Protein AF-A0A2D4IY35-F1 (afdb_monomer_lite)

Organism: NCBI:txid129467

Sequence (157 aa):
QKTIQKLERELQEKPQNNKIKEQLIISRHELNIEEQEEMTKNLRMTRQNFFEHANKPGRWLAYRLKKELQDEKGICQFDLEKKKQIIHQYFQGLYKKEEIEEEHIRNYLGKEQPPIITEELKENLNKKITMVELIQAIRSPQKTIKHQDRMVSQENT

Radius of gyration: 31.02 Å; chains: 1; bounding box: 57×49×84 Å

pLDDT: mean 75.62, std 13.45, range [38.91, 93.94]

Secondary structure (DSSP, 8-state):
-HHHHHHHHHHHH-TT-HHHHHHHHHHHHHHHHHHHHHHHHHHHHHHHHHHHHTT-HHHHHHHHHHH-EEPTTSPEE--HHHHHHHHHHHHHHHT------HHHHHHHHHH-------HHHHHHHHSPPPHHHHHHHHHSPP-----STTSSSSS--

Foldseek 3Di:
DVVLVVLVVVCVVPVPPVVSVVVNVVVVVVVVVVVVVVVVVVVVVVVVLCVVPVVPPVVVLVVCLVPFDAAVVRDGDPDPVVSVVRVCVVVCVVPPDDPDPVVVVVVVCVVDPDPPCDVVNVVVVPDDDDVVNVVVVVPDDDPDPPPPPPPPPPPPD

Structure (mmCIF, N/CA/C/O backbone):
data_AF-A0A2D4IY35-F1
#
_entry.id   AF-A0A2D4IY35-F1
#
loop_
_atom_site.group_PDB
_atom_site.id
_atom_site.type_symbol
_atom_site.label_atom_id
_atom_site.label_alt_id
_atom_site.label_comp_id
_atom_site.label_asym_id
_atom_site.label_entity_id
_atom_site.label_seq_id
_atom_site.pdbx_PDB_ins_code
_atom_site.Cartn_x
_atom_site.Cartn_y
_atom_site.Cartn_z
_atom_site.occupancy
_atom_site.B_iso_or_equiv
_atom_site.auth_seq_id
_atom_site.auth_comp_id
_atom_site.auth_asym_id
_atom_site.auth_atom_id
_atom_site.pdbx_PDB_model_num
ATOM 1 N N . GLN A 1 1 ? -12.823 -0.400 24.736 1.00 62.62 1 GLN A N 1
ATOM 2 C CA . GLN A 1 1 ? -12.191 -1.722 24.999 1.00 62.62 1 GLN A CA 1
ATOM 3 C C . GLN A 1 1 ? -12.274 -2.184 26.465 1.00 62.62 1 GLN A C 1
ATOM 5 O O . GLN A 1 1 ? -12.826 -3.252 26.699 1.00 62.62 1 GLN A O 1
ATOM 10 N N . LYS A 1 2 ? -11.804 -1.415 27.469 1.00 74.94 2 LYS A N 1
ATOM 11 C CA . LYS A 1 2 ? -11.836 -1.823 28.903 1.00 74.94 2 LYS A CA 1
ATOM 12 C C . LYS A 1 2 ? -13.242 -2.132 29.458 1.00 74.94 2 LYS A C 1
ATOM 14 O O . LYS A 1 2 ? -13.380 -2.953 30.357 1.00 74.94 2 LYS A O 1
ATOM 19 N N . THR A 1 3 ? -14.275 -1.486 28.919 1.00 77.38 3 THR A N 1
ATOM 20 C CA . THR A 1 3 ? -15.695 -1.688 29.260 1.00 77.38 3 THR A CA 1
ATOM 21 C C . THR A 1 3 ? -16.245 -3.025 28.760 1.00 77.38 3 THR A C 1
ATOM 23 O O . THR A 1 3 ? -16.836 -3.756 29.545 1.00 77.38 3 THR A O 1
ATOM 26 N N . ILE A 1 4 ? -15.971 -3.400 27.506 1.00 83.31 4 ILE A N 1
ATOM 27 C CA . ILE A 1 4 ? -16.361 -4.702 26.929 1.00 83.31 4 ILE A CA 1
ATOM 28 C C . ILE A 1 4 ? -15.693 -5.848 27.699 1.00 83.31 4 ILE A C 1
ATOM 30 O O . ILE A 1 4 ? -16.378 -6.760 28.137 1.00 83.31 4 ILE A O 1
ATOM 34 N N . GLN A 1 5 ? -14.393 -5.740 27.999 1.00 85.44 5 GLN A N 1
ATOM 35 C CA . GLN A 1 5 ? -13.668 -6.737 28.809 1.00 85.44 5 GLN A CA 1
ATOM 36 C C . GLN A 1 5 ? -14.202 -6.874 30.245 1.00 85.44 5 GLN A C 1
ATOM 38 O O . GLN A 1 5 ? -14.001 -7.894 30.908 1.00 85.44 5 GLN A O 1
ATOM 43 N N . LYS A 1 6 ? -14.827 -5.823 30.782 1.00 87.25 6 LYS A N 1
ATOM 44 C CA . LYS A 1 6 ? -15.477 -5.870 32.094 1.00 87.25 6 LYS A CA 1
ATOM 45 C C . LYS A 1 6 ? -16.821 -6.598 31.998 1.00 87.25 6 LYS A C 1
ATOM 47 O O . LYS A 1 6 ? -17.065 -7.494 32.796 1.00 87.25 6 LYS A O 1
ATOM 52 N N . LEU A 1 7 ? -17.625 -6.274 30.985 1.00 83.69 7 LEU A N 1
ATOM 53 C CA . LEU A 1 7 ? -18.905 -6.933 30.708 1.00 83.69 7 LEU A CA 1
ATOM 54 C C . LEU A 1 7 ? -18.731 -8.419 30.346 1.00 83.69 7 LEU A C 1
ATOM 56 O O . LEU A 1 7 ? -19.521 -9.244 30.789 1.00 83.69 7 LEU A O 1
ATOM 60 N N . GLU A 1 8 ? -17.674 -8.786 29.614 1.00 85.00 8 GLU A N 1
ATOM 61 C CA . GLU A 1 8 ? -17.335 -10.184 29.303 1.00 85.00 8 GLU A CA 1
ATOM 62 C C . GLU A 1 8 ? -16.994 -10.983 30.570 1.00 85.00 8 GLU A C 1
ATOM 64 O O . GLU A 1 8 ? -17.473 -12.104 30.730 1.00 85.00 8 GLU A O 1
ATOM 69 N N . ARG A 1 9 ? -16.243 -10.390 31.512 1.00 86.88 9 ARG A N 1
ATOM 70 C CA . ARG A 1 9 ? -15.961 -11.010 32.820 1.00 86.88 9 ARG A CA 1
ATOM 71 C C . ARG A 1 9 ? -17.215 -11.150 33.678 1.00 86.88 9 ARG A C 1
ATOM 73 O O . ARG A 1 9 ? -17.453 -12.207 34.247 1.00 86.88 9 ARG A O 1
ATOM 80 N N . GLU A 1 10 ? -18.049 -10.116 33.746 1.00 83.94 10 GLU A N 1
ATOM 81 C CA . GLU A 1 10 ? -19.308 -10.172 34.501 1.00 83.94 10 GLU A CA 1
ATOM 82 C C . GLU A 1 10 ? -20.299 -11.193 33.910 1.00 83.94 10 GLU A C 1
ATOM 84 O O . GLU A 1 10 ? -21.070 -11.809 34.649 1.00 83.94 10 GLU A O 1
ATOM 89 N N . LEU A 1 11 ? -20.253 -11.419 32.594 1.00 84.50 11 LEU A N 1
ATOM 90 C CA . LEU A 1 11 ? -21.058 -12.433 31.916 1.00 84.50 11 LEU A CA 1
ATOM 91 C C . LEU A 1 11 ? -20.541 -13.861 32.150 1.00 84.50 11 LEU A C 1
ATOM 93 O O . LEU A 1 11 ? -21.357 -14.777 32.252 1.00 84.50 11 LEU A O 1
ATOM 97 N N . GLN A 1 12 ? -19.222 -14.056 32.265 1.00 82.06 12 GLN A N 1
ATOM 98 C CA . GLN A 1 12 ? -18.629 -15.346 32.651 1.00 82.06 12 GLN A CA 1
ATOM 99 C C . GLN A 1 12 ? -19.070 -15.769 34.059 1.00 82.06 12 GLN A C 1
ATOM 101 O O . GLN A 1 12 ? -19.414 -16.929 34.268 1.00 82.06 12 GLN A O 1
ATOM 106 N N . GLU A 1 13 ? -19.139 -14.818 34.993 1.00 84.06 13 GLU A N 1
ATOM 107 C CA . GLU A 1 13 ? -19.618 -15.048 36.363 1.00 84.06 13 GLU A CA 1
ATOM 108 C C . GLU A 1 13 ? -21.144 -15.262 36.431 1.00 84.06 13 GLU A C 1
ATOM 110 O O . GLU A 1 13 ? -21.645 -15.986 37.292 1.00 84.06 13 GLU A O 1
ATOM 115 N N . LYS A 1 14 ? -21.920 -14.623 35.539 1.00 82.75 14 LYS A N 1
ATOM 116 C CA . LYS A 1 14 ? -23.397 -14.668 35.536 1.00 82.75 14 LYS A CA 1
ATOM 117 C C . LYS A 1 14 ? -23.973 -14.923 34.133 1.00 82.75 14 LYS A C 1
ATOM 119 O O . LYS A 1 14 ? -24.577 -14.024 33.536 1.00 82.75 14 LYS A O 1
ATOM 124 N N . PRO A 1 15 ? -23.902 -16.166 33.625 1.00 76.38 15 PRO A N 1
ATOM 125 C CA . PRO A 1 15 ? -24.217 -16.488 32.228 1.00 76.38 15 PRO A CA 1
ATOM 126 C C . PRO A 1 15 ? -25.698 -16.337 31.833 1.00 76.38 15 PRO A C 1
ATOM 128 O O . PRO A 1 15 ? -26.015 -16.243 30.643 1.00 76.38 15 PRO A O 1
ATOM 131 N N . GLN A 1 16 ? -26.621 -16.288 32.800 1.00 81.75 16 GLN A N 1
ATOM 132 C CA . GLN A 1 16 ? -28.057 -16.086 32.548 1.00 81.75 16 GLN A CA 1
ATOM 133 C C . GLN A 1 16 ? -28.513 -14.621 32.619 1.00 81.75 16 GLN A C 1
ATOM 135 O O . GLN A 1 16 ? -29.691 -14.331 32.421 1.00 81.75 16 GLN A O 1
ATOM 140 N N . ASN A 1 17 ? -27.609 -13.672 32.875 1.00 85.69 17 ASN A N 1
ATOM 141 C CA . ASN A 1 17 ? -27.994 -12.269 32.948 1.00 85.69 17 ASN A CA 1
ATOM 142 C C . ASN A 1 17 ? -28.191 -11.668 31.544 1.00 85.69 17 ASN A C 1
ATOM 144 O O . ASN A 1 17 ? -27.250 -11.183 30.914 1.00 85.69 17 ASN A O 1
ATOM 148 N N . ASN A 1 18 ? -29.438 -11.678 31.066 1.00 84.81 18 ASN A N 1
ATOM 149 C CA . ASN A 1 18 ? -29.808 -11.156 29.745 1.00 84.81 18 ASN A CA 1
ATOM 150 C C . ASN A 1 18 ? -29.500 -9.660 29.580 1.00 84.81 18 ASN A C 1
ATOM 152 O O . ASN A 1 18 ? -29.118 -9.237 28.493 1.00 84.81 18 ASN A O 1
ATOM 156 N N . LYS A 1 19 ? -29.557 -8.878 30.664 1.00 86.94 19 LYS A N 1
ATOM 157 C CA . LYS A 1 19 ? -29.262 -7.440 30.633 1.00 86.94 19 LYS A CA 1
ATOM 158 C C . LYS A 1 19 ? -27.787 -7.163 30.322 1.00 86.94 19 LYS A C 1
ATOM 160 O O . LYS A 1 19 ? -27.478 -6.247 29.569 1.00 86.94 19 LYS A O 1
ATOM 165 N N . ILE A 1 20 ? -26.879 -7.983 30.862 1.00 84.38 20 ILE A N 1
ATOM 166 C CA . ILE A 1 20 ? -25.437 -7.890 30.570 1.00 84.38 20 ILE A CA 1
ATOM 167 C C . ILE A 1 20 ? -25.161 -8.313 29.120 1.00 84.38 20 ILE A C 1
ATOM 169 O O . ILE A 1 20 ? -24.344 -7.684 28.451 1.00 84.38 20 ILE A O 1
ATOM 173 N N . LYS A 1 21 ? -25.875 -9.325 28.601 1.00 83.62 21 LYS A N 1
ATOM 174 C CA . LYS A 1 21 ? -25.766 -9.738 27.189 1.00 83.62 21 LYS A CA 1
ATOM 175 C C . LYS A 1 21 ? -26.191 -8.630 26.230 1.00 83.62 21 LYS A C 1
ATOM 177 O O . LYS A 1 21 ? -25.452 -8.338 25.297 1.00 83.62 21 LYS A O 1
ATOM 182 N N . GLU A 1 22 ? -27.339 -7.998 26.466 1.00 87.56 22 GLU A N 1
ATOM 183 C CA . GLU A 1 22 ? -27.816 -6.882 25.636 1.00 87.56 22 GLU A CA 1
ATOM 184 C C . GLU A 1 22 ? -26.838 -5.707 25.654 1.00 87.56 22 GLU A C 1
ATOM 186 O O . GLU A 1 22 ? -26.469 -5.197 24.598 1.00 87.56 22 GLU A O 1
ATOM 191 N N . GLN A 1 23 ? -26.340 -5.326 26.835 1.00 87.19 23 GLN A N 1
ATOM 192 C CA . GLN A 1 23 ? -25.343 -4.260 26.956 1.00 87.19 23 GLN A CA 1
ATOM 193 C C . GLN A 1 23 ? -24.038 -4.595 26.225 1.00 87.19 23 GLN A C 1
ATOM 195 O O . GLN A 1 23 ? -23.470 -3.733 25.559 1.00 87.19 23 GLN A O 1
ATOM 200 N N . LEU A 1 24 ? -23.581 -5.848 26.292 1.00 88.19 24 LEU A N 1
ATOM 201 C CA . LEU A 1 24 ? -22.389 -6.298 25.577 1.00 88.19 24 LEU A CA 1
ATOM 202 C C . LEU A 1 24 ? -22.566 -6.221 24.052 1.00 88.19 24 LEU A C 1
ATOM 204 O O . LEU A 1 24 ? -21.649 -5.790 23.353 1.00 88.19 24 LEU A O 1
ATOM 208 N N . ILE A 1 25 ? -23.733 -6.628 23.542 1.00 88.88 25 ILE A N 1
ATOM 209 C CA . ILE A 1 25 ? -24.062 -6.568 22.110 1.00 88.88 25 ILE A CA 1
ATOM 210 C C . ILE A 1 25 ? -24.057 -5.116 21.626 1.00 88.88 25 ILE A C 1
ATOM 212 O O . ILE A 1 25 ? -23.415 -4.819 20.619 1.00 88.88 25 ILE A O 1
ATOM 216 N N . ILE A 1 26 ? -24.707 -4.213 22.367 1.00 90.69 26 ILE A N 1
ATOM 217 C CA . ILE A 1 26 ? -24.750 -2.782 22.042 1.00 90.69 26 ILE A CA 1
ATOM 218 C C . ILE A 1 26 ? -23.334 -2.201 22.026 1.00 90.69 26 ILE A C 1
ATOM 220 O O . ILE A 1 26 ? -22.922 -1.638 21.016 1.00 90.69 26 ILE A O 1
ATOM 224 N N . SER A 1 27 ? -22.542 -2.424 23.079 1.00 88.94 27 SER A N 1
ATOM 225 C CA . SER A 1 27 ? -21.173 -1.897 23.146 1.00 88.94 27 SER A CA 1
ATOM 226 C C . SER A 1 27 ? -20.240 -2.468 22.071 1.00 88.94 27 SER A C 1
ATOM 228 O O . SER A 1 27 ? -19.336 -1.767 21.620 1.00 88.94 27 SER A O 1
ATOM 230 N N . ARG A 1 28 ? -20.427 -3.723 21.632 1.00 90.06 28 ARG A N 1
ATOM 231 C CA . ARG A 1 28 ? -19.688 -4.273 20.477 1.00 90.06 28 ARG A CA 1
ATOM 232 C C . ARG A 1 28 ? -20.093 -3.601 19.173 1.00 90.06 28 ARG A C 1
ATOM 234 O O . ARG A 1 28 ? -19.229 -3.315 18.352 1.00 90.06 28 ARG A O 1
ATOM 241 N N . HIS A 1 29 ? -21.388 -3.376 18.980 1.00 91.94 29 HIS A N 1
ATOM 242 C CA . HIS A 1 29 ? -21.902 -2.731 17.781 1.00 91.94 29 HIS A CA 1
ATOM 243 C C . HIS A 1 29 ? -21.430 -1.275 17.679 1.00 91.94 29 HIS A C 1
ATOM 245 O O . HIS A 1 29 ? -20.968 -0.866 16.619 1.00 91.94 29 HIS A O 1
ATOM 251 N N . GLU A 1 30 ? -21.472 -0.525 18.782 1.00 92.19 30 GLU A N 1
ATOM 252 C CA . GLU A 1 30 ? -20.937 0.842 18.867 1.00 92.19 30 GLU A CA 1
ATOM 253 C C . GLU A 1 30 ? -19.450 0.892 18.500 1.00 92.19 30 GLU A C 1
ATOM 255 O O . GLU A 1 30 ? -19.051 1.700 17.666 1.00 92.19 30 GLU A O 1
ATOM 260 N N . LEU A 1 31 ? -18.644 -0.020 19.053 1.00 91.31 31 LEU A N 1
ATOM 261 C CA . LEU A 1 31 ? -17.217 -0.098 18.738 1.00 91.31 31 LEU A CA 1
ATOM 262 C C . LEU A 1 31 ? -16.974 -0.433 17.260 1.00 91.31 31 LEU A C 1
ATOM 264 O O . LEU A 1 31 ? -16.124 0.180 16.624 1.00 91.31 31 LEU A O 1
ATOM 268 N N . ASN A 1 32 ? -17.739 -1.370 16.695 1.00 93.12 32 ASN A N 1
ATOM 269 C CA . ASN A 1 32 ? -17.626 -1.718 15.281 1.00 93.12 32 ASN A CA 1
ATOM 270 C C . ASN A 1 32 ? -18.000 -0.540 14.363 1.00 93.12 32 ASN A C 1
ATOM 272 O O . ASN A 1 32 ? -17.355 -0.349 13.337 1.00 93.12 32 ASN A O 1
ATOM 276 N N . ILE A 1 33 ? -19.008 0.266 14.721 1.00 93.44 33 ILE A N 1
ATOM 277 C CA . ILE A 1 33 ? -19.328 1.495 13.976 1.00 93.44 33 ILE A CA 1
ATOM 278 C C . ILE A 1 33 ? -18.144 2.463 14.020 1.00 93.44 33 ILE A C 1
ATOM 280 O O . ILE A 1 33 ? -17.720 2.947 12.974 1.00 93.44 33 ILE A O 1
ATOM 284 N N . GLU A 1 34 ? -17.586 2.716 15.204 1.00 92.38 34 GLU A N 1
ATOM 285 C CA . GLU A 1 34 ? -16.466 3.648 15.378 1.00 92.38 34 GLU A CA 1
ATOM 286 C C . GLU A 1 34 ? -15.230 3.209 14.566 1.00 92.38 34 GLU A C 1
ATOM 288 O O . GLU A 1 34 ? -14.629 4.014 13.850 1.00 92.38 34 GLU A O 1
ATOM 293 N N . GLU A 1 35 ? -14.909 1.911 14.572 1.00 91.00 35 GLU A N 1
ATOM 294 C CA . GLU A 1 35 ? -13.833 1.341 13.750 1.00 91.00 35 GLU A CA 1
ATOM 295 C C . GLU A 1 35 ? -14.113 1.472 12.242 1.00 91.00 35 GLU A C 1
ATOM 297 O O . GLU A 1 35 ? -13.213 1.797 11.461 1.00 91.00 35 GLU A O 1
ATOM 302 N N . GLN A 1 36 ? -15.358 1.254 11.806 1.00 92.62 36 GLN A N 1
ATOM 303 C CA . GLN A 1 36 ? -15.755 1.416 10.403 1.00 92.62 36 GLN A CA 1
ATOM 304 C C . GLN A 1 36 ? -15.685 2.879 9.943 1.00 92.62 36 GLN A C 1
ATOM 306 O O . GLN A 1 36 ? -15.253 3.156 8.816 1.00 92.62 36 GLN A O 1
ATOM 311 N N . GLU A 1 37 ? -16.075 3.825 10.796 1.00 93.75 37 GLU A N 1
ATOM 312 C CA . GLU A 1 37 ? -15.957 5.259 10.526 1.00 93.75 37 GLU A CA 1
ATOM 313 C C . GLU A 1 37 ? -14.490 5.680 10.394 1.00 93.75 37 GLU A C 1
ATOM 315 O O . GLU A 1 37 ? -14.117 6.359 9.426 1.00 93.75 37 GLU A O 1
ATOM 320 N N . GLU A 1 38 ? -13.632 5.225 11.311 1.00 93.31 38 GLU A N 1
ATOM 321 C CA . GLU A 1 38 ? -12.194 5.473 11.246 1.00 93.31 38 GLU A CA 1
ATOM 322 C C . GLU A 1 38 ? -11.582 4.874 9.971 1.00 93.31 38 GLU A C 1
ATOM 324 O O . GLU A 1 38 ? -10.850 5.556 9.242 1.00 93.31 38 GLU A O 1
ATOM 329 N N . MET A 1 39 ? -11.933 3.630 9.639 1.00 90.31 39 MET A N 1
ATOM 330 C CA . MET A 1 39 ? -11.465 2.964 8.425 1.00 90.31 39 MET A CA 1
ATOM 331 C C . MET A 1 39 ? -11.889 3.725 7.167 1.00 90.31 39 MET A C 1
ATOM 333 O O . MET A 1 39 ? -11.065 3.964 6.282 1.00 90.31 39 MET A O 1
ATOM 337 N N . THR A 1 40 ? -13.139 4.184 7.101 1.00 93.06 40 THR A N 1
ATOM 338 C CA . THR A 1 40 ? -13.660 4.967 5.970 1.00 93.06 40 THR A CA 1
ATOM 339 C C . THR A 1 40 ? -12.914 6.293 5.820 1.00 93.06 40 THR A C 1
ATOM 341 O O . THR A 1 40 ? -12.545 6.692 4.709 1.00 93.06 40 THR A O 1
ATOM 344 N N . LYS A 1 41 ? -12.623 6.967 6.938 1.00 93.94 41 LYS A N 1
ATOM 345 C CA . LYS A 1 41 ? -11.829 8.202 6.962 1.00 93.94 41 LYS A CA 1
ATOM 346 C C . LYS A 1 41 ? -10.401 7.961 6.470 1.00 93.94 41 LYS A C 1
ATOM 348 O O . LYS A 1 41 ? -9.906 8.724 5.635 1.00 93.94 41 LYS A O 1
ATOM 353 N N . ASN A 1 42 ? -9.765 6.882 6.921 1.00 90.38 42 ASN A N 1
ATOM 354 C CA . ASN A 1 42 ? -8.427 6.481 6.488 1.00 90.38 42 ASN A CA 1
ATOM 355 C C . ASN A 1 42 ? -8.395 6.131 4.995 1.00 90.38 42 ASN A C 1
ATOM 357 O O . ASN A 1 42 ? -7.490 6.567 4.276 1.00 90.38 42 ASN A O 1
ATOM 361 N N . LEU A 1 43 ? -9.410 5.424 4.494 1.00 91.69 43 LEU A N 1
ATOM 362 C CA . LEU A 1 43 ? -9.538 5.077 3.080 1.00 91.69 43 LEU A CA 1
ATOM 363 C C . LEU A 1 43 ? -9.684 6.332 2.211 1.00 91.69 43 LEU A C 1
ATOM 365 O O . LEU A 1 43 ? -8.989 6.485 1.205 1.00 91.69 43 LEU A O 1
ATOM 369 N N . ARG A 1 44 ? -10.538 7.273 2.634 1.00 92.69 44 ARG A N 1
ATOM 370 C CA . ARG A 1 44 ? -10.737 8.561 1.956 1.00 92.69 44 ARG A CA 1
ATOM 371 C C . ARG A 1 44 ? -9.446 9.373 1.908 1.00 92.69 44 ARG A C 1
ATOM 373 O O . ARG A 1 44 ? -9.083 9.874 0.846 1.00 92.69 44 ARG A O 1
ATOM 380 N N . MET A 1 45 ? -8.734 9.459 3.031 1.00 86.50 45 MET A N 1
ATOM 381 C CA . MET A 1 45 ? -7.443 10.142 3.119 1.00 86.50 45 MET A CA 1
ATOM 382 C C . MET A 1 45 ? -6.407 9.494 2.190 1.00 86.50 45 MET A C 1
ATOM 384 O O . MET A 1 45 ? -5.701 10.182 1.458 1.00 86.50 45 MET A O 1
ATOM 388 N N . THR A 1 46 ? -6.344 8.163 2.174 1.00 84.56 46 THR A N 1
ATOM 389 C CA . THR A 1 46 ? -5.408 7.400 1.336 1.00 84.56 46 THR A CA 1
ATOM 390 C C . THR A 1 46 ? -5.688 7.612 -0.146 1.00 84.56 46 THR A C 1
ATOM 392 O O . THR A 1 46 ? -4.769 7.896 -0.911 1.00 84.56 46 THR A O 1
ATOM 395 N N . ARG A 1 47 ? -6.962 7.552 -0.549 1.00 86.00 47 ARG A N 1
ATOM 396 C CA . ARG A 1 47 ? -7.394 7.804 -1.927 1.00 86.00 47 ARG A CA 1
ATOM 397 C C . ARG A 1 47 ? -7.060 9.224 -2.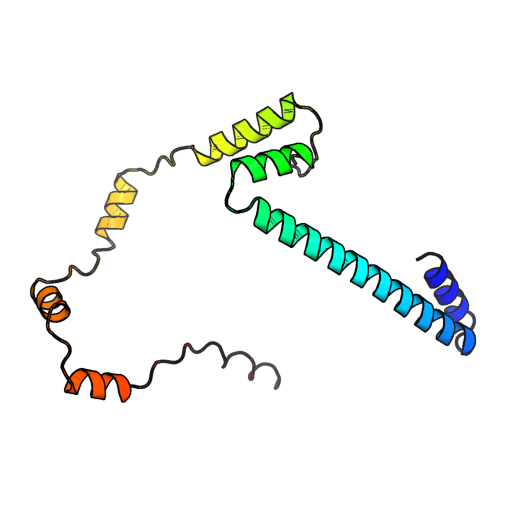380 1.00 86.00 47 ARG A C 1
ATOM 399 O O . ARG A 1 47 ? -6.567 9.395 -3.492 1.00 86.00 47 ARG A O 1
ATOM 406 N N . GLN A 1 48 ? -7.289 10.219 -1.523 1.00 85.31 48 GLN A N 1
ATOM 407 C CA . GLN A 1 48 ? -6.941 11.611 -1.813 1.00 85.31 48 GLN A CA 1
ATOM 408 C C . GLN A 1 48 ? -5.426 11.776 -1.993 1.00 85.31 48 GLN A C 1
ATOM 410 O O . GLN A 1 48 ? -4.985 12.307 -3.009 1.00 85.31 48 GLN A O 1
ATOM 415 N N . ASN A 1 49 ? -4.625 11.237 -1.067 1.00 79.00 49 ASN A N 1
ATOM 416 C CA . ASN A 1 49 ? -3.163 11.275 -1.160 1.00 79.00 49 ASN A CA 1
ATOM 417 C C . ASN A 1 49 ? -2.655 10.588 -2.436 1.00 79.00 49 ASN A C 1
ATOM 419 O O . ASN A 1 49 ? -1.744 11.088 -3.092 1.00 79.00 49 ASN A O 1
ATOM 423 N N . PHE A 1 50 ? -3.248 9.451 -2.811 1.00 76.38 50 PHE A N 1
ATOM 424 C CA . PHE A 1 50 ? -2.905 8.757 -4.047 1.00 76.38 50 PHE A CA 1
ATOM 425 C C . PHE A 1 50 ? -3.212 9.625 -5.271 1.00 76.38 50 PHE A C 1
ATOM 427 O O . PHE A 1 50 ? -2.342 9.822 -6.111 1.00 76.38 50 PHE A O 1
ATOM 434 N N . PHE A 1 51 ? -4.403 10.218 -5.353 1.00 80.62 51 PHE A N 1
ATOM 435 C CA . PHE A 1 51 ? -4.767 11.087 -6.473 1.00 80.62 51 PHE A CA 1
ATOM 436 C C . PHE A 1 51 ? -3.855 12.322 -6.587 1.00 80.62 51 PHE A C 1
ATOM 438 O O . PHE A 1 51 ? -3.431 12.695 -7.681 1.00 80.62 51 PHE A O 1
ATOM 445 N N . GLU A 1 52 ? -3.498 12.938 -5.461 1.00 75.31 52 GLU A N 1
ATOM 446 C CA . GLU A 1 52 ? -2.646 14.129 -5.444 1.00 75.31 52 GLU A CA 1
ATOM 447 C C . GLU A 1 52 ? -1.173 13.846 -5.781 1.00 75.31 52 GLU A C 1
ATOM 449 O O . GLU A 1 52 ? -0.458 14.752 -6.237 1.00 75.31 52 GLU A O 1
ATOM 454 N N . HIS A 1 53 ? -0.689 12.623 -5.530 1.00 70.12 53 HIS A N 1
ATOM 455 C CA . HIS A 1 53 ? 0.746 12.322 -5.533 1.00 70.12 53 HIS A CA 1
ATOM 456 C C . HIS A 1 53 ? 1.185 11.191 -6.479 1.00 70.12 53 HIS A C 1
ATOM 458 O O . HIS A 1 53 ? 2.346 11.203 -6.883 1.00 70.12 53 HIS A O 1
ATOM 464 N N . ALA A 1 54 ? 0.315 10.260 -6.890 1.00 62.84 54 ALA A N 1
ATOM 465 C CA . ALA A 1 54 ? 0.704 9.051 -7.635 1.00 62.84 54 ALA A CA 1
ATOM 466 C C . ALA A 1 54 ? 1.397 9.341 -8.977 1.00 62.84 54 ALA A C 1
ATOM 468 O O . ALA A 1 54 ? 2.386 8.697 -9.309 1.00 62.84 54 ALA A O 1
ATOM 469 N N . ASN A 1 55 ? 0.952 10.369 -9.706 1.00 67.75 55 ASN A N 1
ATOM 470 C CA . ASN A 1 55 ? 1.549 10.749 -10.995 1.00 67.75 55 ASN A CA 1
ATOM 471 C C . ASN A 1 55 ? 2.682 11.784 -10.858 1.00 67.75 55 ASN A C 1
ATOM 473 O O . ASN A 1 55 ? 3.150 12.336 -11.852 1.00 67.75 55 ASN A O 1
ATOM 477 N N . LYS A 1 56 ? 3.095 12.119 -9.629 1.00 78.56 56 LYS A N 1
ATOM 478 C CA . LYS A 1 56 ? 4.084 13.167 -9.338 1.00 78.56 56 LYS A CA 1
ATOM 479 C C . LYS A 1 56 ? 5.140 12.609 -8.383 1.00 78.56 56 LYS A C 1
ATOM 481 O O . LYS A 1 56 ? 5.086 12.918 -7.188 1.00 78.56 56 LYS A O 1
ATOM 486 N N . PRO A 1 57 ? 6.123 11.839 -8.887 1.00 67.94 57 PRO A N 1
ATOM 487 C CA . PRO A 1 57 ? 7.092 11.128 -8.051 1.00 67.94 57 PRO A CA 1
ATOM 488 C C . PRO A 1 57 ? 7.829 12.057 -7.075 1.00 67.94 57 PRO A C 1
ATOM 490 O O . PRO A 1 57 ? 8.025 11.694 -5.920 1.00 67.94 57 PRO A O 1
ATOM 493 N N . GLY A 1 58 ? 8.126 13.301 -7.472 1.00 68.81 58 GLY A N 1
ATOM 494 C CA . GLY A 1 58 ? 8.722 14.302 -6.577 1.00 68.81 58 GLY A CA 1
ATOM 495 C C . GLY A 1 58 ? 7.808 14.765 -5.431 1.00 68.81 58 GLY A C 1
ATOM 496 O O . GLY A 1 58 ? 8.279 14.964 -4.314 1.00 68.81 58 GLY A O 1
ATOM 497 N N . ARG A 1 59 ? 6.490 14.893 -5.657 1.00 69.38 59 ARG A N 1
ATOM 498 C CA . ARG A 1 59 ? 5.529 15.250 -4.593 1.00 69.38 59 ARG A CA 1
ATOM 499 C C . ARG A 1 59 ? 5.257 14.076 -3.662 1.00 69.38 59 ARG A C 1
ATOM 501 O O . ARG A 1 59 ? 5.173 14.273 -2.455 1.00 69.38 59 ARG A O 1
ATOM 508 N N . TRP A 1 60 ? 5.174 12.868 -4.213 1.00 68.31 60 TRP A N 1
ATOM 509 C CA . TRP A 1 60 ? 5.070 11.643 -3.426 1.00 68.31 60 TRP A CA 1
ATOM 510 C C . TRP A 1 60 ? 6.301 11.430 -2.535 1.00 68.31 60 TRP A C 1
ATOM 512 O O . TRP A 1 60 ? 6.162 11.134 -1.347 1.00 68.31 60 TRP A O 1
ATOM 522 N N . LEU A 1 61 ? 7.498 11.688 -3.071 1.00 69.00 61 LEU A N 1
ATOM 523 C CA . LEU A 1 61 ? 8.747 11.669 -2.313 1.00 69.00 61 LEU A CA 1
ATOM 524 C C . LEU A 1 61 ? 8.746 12.719 -1.189 1.00 69.00 61 LEU A C 1
ATOM 526 O O . LEU A 1 61 ? 9.081 12.389 -0.055 1.00 69.00 61 LEU A O 1
ATOM 530 N N . ALA A 1 62 ? 8.305 13.952 -1.461 1.00 67.31 62 ALA A N 1
ATOM 531 C CA . ALA A 1 62 ? 8.183 15.011 -0.452 1.00 67.31 62 ALA A CA 1
ATOM 532 C C . ALA A 1 62 ? 7.157 14.681 0.651 1.00 67.31 62 ALA A C 1
ATOM 534 O O . ALA A 1 62 ? 7.395 14.949 1.829 1.00 67.31 62 ALA A O 1
ATOM 535 N N . TYR A 1 63 ? 6.033 14.059 0.289 1.00 68.94 63 TYR A N 1
ATOM 536 C CA . TYR A 1 63 ? 5.039 13.581 1.249 1.00 68.94 63 TYR A CA 1
ATOM 537 C C . TYR A 1 63 ? 5.620 12.489 2.159 1.00 68.94 63 TYR A C 1
ATOM 539 O O . TYR A 1 63 ? 5.515 12.594 3.381 1.00 68.94 63 TYR A O 1
ATOM 547 N N . ARG A 1 64 ? 6.301 11.485 1.587 1.00 66.44 64 ARG A N 1
ATOM 548 C CA . ARG A 1 64 ? 7.010 10.450 2.363 1.00 66.44 64 ARG A CA 1
ATOM 549 C C . ARG A 1 64 ? 8.086 11.047 3.273 1.00 66.44 64 ARG A C 1
ATOM 551 O O . ARG A 1 64 ? 8.154 10.696 4.447 1.00 66.44 64 ARG A O 1
ATOM 558 N N . LEU A 1 65 ? 8.858 12.011 2.772 1.00 64.25 65 LEU A N 1
ATOM 559 C CA . LEU A 1 65 ? 9.861 12.758 3.540 1.00 64.25 65 LEU A CA 1
ATOM 560 C C . LEU A 1 65 ? 9.271 13.455 4.774 1.00 64.25 65 LEU A C 1
ATOM 562 O O . LEU A 1 65 ? 9.912 13.484 5.832 1.00 64.25 65 LEU A O 1
ATOM 566 N N . LYS A 1 66 ? 8.060 14.008 4.631 1.00 65.50 66 LYS A N 1
ATOM 567 C CA . LYS A 1 66 ? 7.334 14.699 5.701 1.00 65.50 66 LYS A CA 1
ATOM 568 C C . LYS A 1 66 ? 6.719 13.730 6.710 1.00 65.50 66 LYS A C 1
ATOM 570 O O . LYS A 1 66 ? 6.686 14.066 7.888 1.00 65.50 66 LYS A O 1
ATOM 575 N N . LYS A 1 67 ? 6.225 12.570 6.261 1.00 65.25 67 LYS A N 1
ATOM 576 C CA . LYS A 1 67 ? 5.470 11.647 7.118 1.00 65.25 67 LYS A CA 1
ATOM 577 C C . LYS A 1 67 ? 6.298 10.632 7.893 1.00 65.25 67 LYS A C 1
ATOM 579 O O . LYS A 1 67 ? 5.790 10.234 8.924 1.00 65.25 67 LYS A O 1
ATOM 584 N N . GLU A 1 68 ? 7.480 10.247 7.400 1.00 62.50 68 GLU A N 1
ATOM 585 C CA . GLU A 1 68 ? 8.538 9.428 8.035 1.00 62.50 68 GLU A CA 1
ATOM 586 C C . GLU A 1 68 ? 9.171 8.538 6.952 1.00 62.50 68 GLU A C 1
ATOM 588 O O . GLU A 1 68 ? 8.484 7.766 6.282 1.00 62.50 68 GLU A O 1
ATOM 593 N N . LEU A 1 69 ? 10.489 8.654 6.753 1.00 64.81 69 LEU A N 1
ATOM 594 C CA . LEU A 1 69 ? 11.231 7.686 5.947 1.00 64.81 69 LEU A CA 1
ATOM 595 C C . LEU A 1 69 ? 11.619 6.532 6.863 1.00 64.81 69 LEU A C 1
ATOM 597 O O . LEU A 1 69 ? 12.245 6.751 7.900 1.00 64.81 69 LEU A O 1
ATOM 601 N N . GLN A 1 70 ? 11.222 5.328 6.476 1.00 65.12 70 GLN A N 1
ATOM 602 C CA . GLN A 1 70 ? 11.643 4.105 7.139 1.00 65.12 70 GLN A CA 1
ATOM 603 C C . GLN A 1 70 ? 12.943 3.610 6.506 1.00 65.12 70 GLN A C 1
ATOM 605 O O . GLN A 1 70 ? 13.053 3.557 5.280 1.00 65.12 70 GLN A O 1
ATOM 610 N N . ASP A 1 71 ? 13.909 3.259 7.351 1.00 63.81 71 ASP A N 1
ATOM 611 C CA . ASP A 1 71 ? 15.113 2.531 6.943 1.00 63.81 71 ASP A CA 1
ATOM 612 C C . ASP A 1 71 ? 14.766 1.123 6.435 1.00 63.81 71 ASP A C 1
ATOM 614 O O . ASP A 1 71 ? 13.669 0.614 6.663 1.00 63.81 71 ASP A O 1
ATOM 618 N N . GLU A 1 72 ? 15.750 0.426 5.860 1.00 65.06 72 GLU A N 1
ATOM 619 C CA . GLU A 1 72 ? 15.674 -0.997 5.475 1.00 65.06 72 GLU A CA 1
ATOM 620 C C . GLU A 1 72 ? 15.214 -1.927 6.620 1.00 65.06 72 GLU A C 1
ATOM 622 O O . GLU A 1 72 ? 14.727 -3.028 6.381 1.00 65.06 72 GLU A O 1
ATOM 627 N N . LYS A 1 73 ? 15.332 -1.472 7.875 1.00 66.62 73 LYS A N 1
ATOM 628 C CA . LYS A 1 73 ? 14.898 -2.181 9.092 1.00 66.62 73 LYS A CA 1
ATOM 629 C C . LYS A 1 73 ? 13.498 -1.777 9.582 1.00 66.62 73 LYS A C 1
ATOM 631 O O . LYS A 1 73 ? 13.099 -2.186 10.667 1.00 66.62 73 LYS A O 1
ATOM 636 N N . GLY A 1 74 ? 12.774 -0.942 8.833 1.00 64.75 74 GLY A N 1
ATOM 637 C CA . GLY A 1 74 ? 11.426 -0.470 9.171 1.00 64.75 74 GLY A CA 1
ATOM 638 C C . GLY A 1 74 ? 11.365 0.627 10.243 1.00 64.75 74 GLY A C 1
ATOM 639 O O . GLY A 1 74 ? 10.280 0.965 10.707 1.00 64.75 74 GLY A O 1
ATOM 640 N N . ILE A 1 75 ? 12.507 1.191 10.651 1.00 70.38 75 ILE A N 1
ATOM 641 C CA . ILE A 1 75 ? 12.581 2.217 11.702 1.00 70.38 75 ILE A CA 1
ATOM 642 C C . ILE A 1 75 ? 12.441 3.605 11.076 1.00 70.38 75 ILE A C 1
ATOM 644 O O . ILE A 1 75 ? 13.180 3.950 10.155 1.00 70.38 75 ILE A O 1
ATOM 648 N N . CYS A 1 76 ? 11.516 4.409 11.600 1.00 64.06 76 CYS A N 1
ATOM 649 C CA . CYS A 1 76 ? 11.300 5.784 11.165 1.00 64.06 76 CYS A CA 1
ATOM 650 C C . CYS A 1 76 ? 12.466 6.686 11.590 1.00 64.06 76 CYS A C 1
ATOM 652 O O . CYS A 1 76 ? 12.705 6.896 12.780 1.00 64.06 76 CYS A O 1
ATOM 654 N N . GLN A 1 77 ? 13.185 7.237 10.611 1.00 65.81 77 GLN A N 1
ATOM 655 C CA . GLN A 1 77 ? 14.258 8.197 10.853 1.00 65.81 77 GLN A CA 1
ATOM 656 C C . GLN A 1 77 ? 13.714 9.625 10.790 1.00 65.81 77 GLN A C 1
ATOM 658 O O . GLN A 1 77 ? 13.131 10.053 9.789 1.00 65.81 77 GLN A O 1
ATOM 663 N N . PHE A 1 78 ? 13.938 10.384 11.861 1.00 66.44 78 PHE A N 1
ATOM 664 C CA . PHE A 1 78 ? 13.551 11.796 11.959 1.00 66.44 78 PHE A CA 1
ATOM 665 C C . PHE A 1 78 ? 14.680 12.746 11.548 1.00 66.44 78 PHE A C 1
ATOM 667 O O . PHE A 1 78 ? 14.409 13.874 11.139 1.00 66.44 78 PHE A O 1
ATOM 674 N N . ASP A 1 79 ? 15.923 12.267 11.601 1.00 76.31 79 ASP A N 1
ATOM 675 C CA . ASP A 1 79 ? 17.121 13.035 11.284 1.00 76.31 79 ASP A CA 1
ATOM 676 C C . ASP A 1 79 ? 17.270 13.272 9.772 1.00 76.31 79 ASP A C 1
ATOM 678 O O . ASP A 1 79 ? 17.159 12.349 8.958 1.00 76.31 79 ASP A O 1
ATOM 682 N N . LEU A 1 80 ? 17.518 14.526 9.391 1.00 74.12 80 LEU A N 1
ATOM 683 C CA . LEU A 1 80 ? 17.571 14.967 8.000 1.00 74.12 80 LEU A CA 1
ATOM 684 C C . LEU A 1 80 ? 18.746 14.325 7.244 1.00 74.12 80 LEU A C 1
ATOM 686 O O . LEU A 1 80 ? 18.595 13.968 6.074 1.00 74.12 80 LEU A O 1
ATOM 690 N N . GLU A 1 81 ? 19.895 14.157 7.902 1.00 77.94 81 GLU A N 1
ATOM 691 C CA . GLU A 1 81 ? 21.091 13.556 7.296 1.00 77.94 81 GLU A CA 1
ATOM 692 C C . GLU A 1 81 ? 20.845 12.080 6.957 1.00 77.94 81 GLU A C 1
ATOM 694 O O . GLU A 1 81 ? 21.090 11.636 5.833 1.00 77.94 81 GLU A O 1
ATOM 699 N N . LYS A 1 82 ? 20.245 11.338 7.896 1.00 77.00 82 LYS A N 1
ATOM 700 C CA . LYS A 1 82 ? 19.880 9.929 7.697 1.00 77.00 82 LYS A CA 1
ATOM 701 C C . LYS A 1 82 ? 18.846 9.769 6.590 1.00 77.00 82 LYS A C 1
ATOM 703 O O . LYS A 1 82 ? 19.013 8.921 5.720 1.00 77.00 82 LYS A O 1
ATOM 708 N N . LYS A 1 83 ? 17.834 10.645 6.540 1.00 73.94 83 LYS A N 1
ATOM 709 C CA . LYS A 1 83 ? 16.847 10.676 5.446 1.00 73.94 83 LYS A CA 1
ATOM 710 C C . LYS A 1 83 ? 17.509 10.799 4.074 1.00 73.94 83 LYS A C 1
ATOM 712 O O 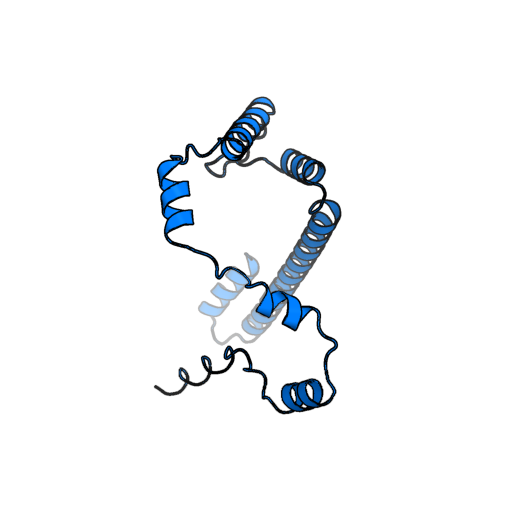. LYS A 1 83 ? 17.156 10.056 3.159 1.00 73.94 83 LYS A O 1
ATOM 717 N N . LYS A 1 84 ? 18.479 11.708 3.923 1.00 80.69 84 LYS A N 1
ATOM 718 C CA . LYS A 1 84 ? 19.232 11.863 2.668 1.00 80.69 84 LYS A CA 1
ATOM 719 C C . LYS A 1 84 ? 20.021 10.600 2.323 1.00 80.69 84 LYS A C 1
ATOM 721 O O . LYS A 1 84 ? 20.046 10.216 1.158 1.00 80.69 84 LYS A O 1
ATOM 726 N N . GLN A 1 85 ? 20.626 9.951 3.316 1.00 81.94 85 GLN A N 1
ATOM 727 C CA . GLN A 1 85 ? 21.422 8.743 3.111 1.00 81.94 85 GLN A CA 1
ATOM 728 C C . GLN A 1 85 ? 20.576 7.558 2.626 1.00 81.94 85 GLN A C 1
ATOM 730 O O . GLN A 1 85 ? 20.955 6.917 1.647 1.00 81.94 85 GLN A O 1
ATOM 735 N N . ILE A 1 86 ? 19.397 7.336 3.219 1.00 77.94 86 ILE A N 1
ATOM 736 C CA . ILE A 1 86 ? 18.434 6.309 2.775 1.00 77.94 86 ILE A CA 1
ATOM 737 C C . ILE A 1 86 ? 18.042 6.535 1.317 1.00 77.94 86 ILE A C 1
ATOM 739 O O . ILE A 1 86 ? 18.051 5.618 0.500 1.00 77.94 86 ILE A O 1
ATOM 743 N N . ILE A 1 87 ? 17.702 7.780 0.975 1.00 74.50 87 ILE A N 1
ATOM 744 C CA . ILE A 1 87 ? 17.291 8.147 -0.381 1.00 74.50 87 ILE A CA 1
ATOM 745 C C . ILE A 1 87 ? 18.434 7.910 -1.365 1.00 74.50 87 ILE A C 1
ATOM 747 O O . ILE A 1 87 ? 18.213 7.363 -2.444 1.00 74.50 87 ILE A O 1
ATOM 751 N N . HIS A 1 88 ? 19.647 8.319 -0.994 1.00 82.56 88 HIS A N 1
ATOM 752 C CA . HIS A 1 88 ? 20.821 8.127 -1.827 1.00 82.56 88 HIS A CA 1
ATOM 753 C C . HIS A 1 88 ? 21.061 6.641 -2.098 1.00 82.56 88 HIS A C 1
ATOM 755 O O . HIS A 1 88 ? 21.179 6.266 -3.257 1.00 82.56 88 HIS A O 1
ATOM 761 N N . GLN A 1 89 ? 21.034 5.792 -1.067 1.00 82.75 89 GLN A N 1
ATOM 762 C CA . GLN A 1 89 ? 21.181 4.340 -1.213 1.00 82.75 89 GLN A CA 1
ATOM 763 C C . GLN A 1 89 ? 20.070 3.724 -2.073 1.00 82.75 89 GLN A C 1
ATOM 765 O O . GLN A 1 89 ? 20.354 2.919 -2.959 1.00 82.75 89 GLN A O 1
ATOM 770 N N . TYR A 1 90 ? 18.819 4.149 -1.872 1.00 80.50 90 TYR A N 1
ATOM 771 C CA . TYR A 1 90 ? 17.675 3.682 -2.653 1.00 80.50 90 TYR A CA 1
ATOM 772 C C . TYR A 1 90 ? 17.830 3.992 -4.147 1.00 80.50 90 TYR A C 1
ATOM 774 O O . TYR A 1 90 ? 17.741 3.096 -4.987 1.00 80.50 90 TYR A O 1
ATOM 782 N N . PHE A 1 91 ? 18.117 5.249 -4.497 1.00 80.12 91 PHE A N 1
ATOM 783 C CA . PHE A 1 91 ? 18.310 5.629 -5.897 1.00 80.12 91 PHE A CA 1
ATOM 784 C C . PHE A 1 91 ? 19.604 5.066 -6.481 1.00 80.12 91 PHE A C 1
ATOM 786 O O . PHE A 1 91 ? 19.626 4.698 -7.651 1.00 80.12 91 PHE A O 1
ATOM 793 N N . GLN A 1 92 ? 20.661 4.939 -5.680 1.00 84.81 92 GLN A N 1
ATOM 794 C CA . GLN A 1 92 ? 21.881 4.259 -6.096 1.00 84.81 92 GLN A CA 1
ATOM 795 C C . GLN A 1 92 ? 21.583 2.805 -6.474 1.00 84.81 92 GLN A C 1
ATOM 797 O O . GLN A 1 92 ? 22.112 2.335 -7.469 1.00 84.81 92 GLN A O 1
ATOM 802 N N . GLY A 1 93 ? 20.709 2.110 -5.741 1.00 81.31 93 GLY A N 1
ATOM 803 C CA . GLY A 1 93 ? 20.209 0.786 -6.113 1.00 81.31 93 GLY A CA 1
ATOM 804 C C . GLY A 1 93 ? 19.430 0.780 -7.430 1.00 81.31 93 GLY A C 1
ATOM 805 O O . GLY A 1 93 ? 19.713 -0.040 -8.293 1.00 81.31 93 GLY A O 1
ATOM 806 N N . LEU A 1 94 ? 18.496 1.720 -7.609 1.00 79.12 94 LEU A N 1
ATOM 807 C CA . LEU A 1 94 ? 17.663 1.809 -8.819 1.00 79.12 94 LEU A CA 1
ATOM 808 C C . LEU A 1 94 ? 18.452 2.102 -10.099 1.00 79.12 94 LEU A C 1
ATOM 810 O O . LEU A 1 94 ? 18.074 1.639 -11.170 1.00 79.12 94 LEU A O 1
ATOM 814 N N . TYR A 1 95 ? 19.512 2.903 -9.996 1.00 79.06 95 TYR A N 1
ATOM 815 C CA . TYR A 1 95 ? 20.347 3.286 -11.134 1.00 79.06 95 TYR A CA 1
ATOM 816 C C . TYR A 1 95 ? 21.635 2.470 -11.242 1.00 79.06 95 TYR A C 1
ATOM 818 O O . TYR A 1 95 ? 22.477 2.775 -12.091 1.00 79.06 95 TYR A O 1
ATOM 826 N N . LYS A 1 96 ? 21.813 1.429 -10.418 1.00 83.69 96 LYS A N 1
ATOM 827 C CA . LYS A 1 96 ? 22.851 0.435 -10.689 1.00 83.69 96 LYS A CA 1
ATOM 828 C C . LYS A 1 96 ? 22.505 -0.212 -12.021 1.00 83.69 96 LYS A C 1
ATOM 830 O O . LYS A 1 96 ? 21.462 -0.842 -12.161 1.00 83.69 96 LYS A O 1
ATOM 835 N N . LYS A 1 97 ? 23.379 -0.023 -13.010 1.00 74.19 97 LYS A N 1
ATOM 836 C CA . LYS A 1 97 ? 23.339 -0.839 -14.217 1.00 74.19 97 LYS A CA 1
ATOM 837 C C . LYS A 1 97 ? 23.534 -2.278 -13.767 1.00 74.19 97 LYS A C 1
ATOM 839 O O . LYS A 1 97 ? 24.546 -2.582 -13.142 1.00 74.19 97 LYS A O 1
ATOM 844 N N . GLU A 1 98 ? 22.560 -3.130 -14.051 1.00 73.19 98 GLU A N 1
ATOM 845 C CA . GLU A 1 98 ? 22.796 -4.564 -14.004 1.00 73.19 98 GLU A CA 1
ATOM 846 C C . GLU A 1 98 ? 23.905 -4.849 -15.018 1.00 73.19 98 GLU A C 1
ATOM 848 O O . GLU A 1 98 ? 23.757 -4.579 -16.213 1.00 73.19 98 GLU A O 1
ATOM 853 N N . GLU A 1 99 ? 25.054 -5.312 -14.531 1.00 69.50 99 GLU A N 1
ATOM 854 C CA . GLU A 1 99 ? 26.118 -5.848 -15.375 1.00 69.50 99 GLU A CA 1
ATOM 855 C C . GLU A 1 99 ? 25.643 -7.201 -15.903 1.00 69.50 99 GLU A C 1
ATOM 857 O O . GLU A 1 99 ? 25.995 -8.263 -15.400 1.00 69.50 99 GLU A O 1
ATOM 862 N N . ILE A 1 100 ? 24.750 -7.153 -16.885 1.00 70.56 100 ILE A N 1
ATOM 863 C CA . ILE A 1 100 ? 24.349 -8.329 -17.641 1.00 70.56 100 ILE A CA 1
ATOM 864 C C . ILE A 1 100 ? 25.445 -8.550 -18.678 1.00 70.56 100 ILE A C 1
ATOM 866 O O . ILE A 1 100 ? 25.673 -7.691 -19.532 1.00 70.56 100 ILE A O 1
ATOM 870 N N . GLU A 1 101 ? 26.128 -9.692 -18.607 1.00 78.62 101 GLU A N 1
ATOM 871 C CA . GLU A 1 101 ? 27.088 -10.087 -19.636 1.00 78.62 101 GLU A CA 1
ATOM 872 C C . GLU A 1 101 ? 26.408 -10.069 -21.009 1.00 78.62 101 GLU A C 1
ATOM 874 O O . GLU A 1 101 ? 25.351 -10.675 -21.210 1.00 78.62 101 GLU A O 1
ATOM 879 N N . GLU A 1 102 ? 27.023 -9.397 -21.985 1.00 74.81 102 GLU A N 1
ATOM 880 C CA . GLU A 1 102 ? 26.467 -9.304 -23.339 1.00 74.81 102 GLU A CA 1
ATOM 881 C C . GLU A 1 102 ? 26.211 -10.686 -23.964 1.00 74.81 102 GLU A C 1
ATOM 883 O O . GLU A 1 102 ? 25.307 -10.837 -24.786 1.00 74.81 102 GLU A O 1
ATOM 888 N N . GLU A 1 103 ? 26.967 -11.710 -23.559 1.00 77.56 103 GLU A N 1
ATOM 889 C CA . GLU A 1 103 ? 26.760 -13.096 -23.982 1.00 77.56 103 GLU A CA 1
ATOM 890 C C . GLU A 1 103 ? 25.404 -13.657 -23.544 1.00 77.56 103 GLU A C 1
ATOM 892 O O . GLU A 1 103 ? 24.750 -14.344 -24.330 1.00 77.56 103 GLU A O 1
ATOM 897 N N . HIS A 1 104 ? 24.925 -13.320 -22.342 1.00 80.69 104 HIS A N 1
ATOM 898 C CA . HIS A 1 104 ? 23.597 -13.724 -21.876 1.00 80.69 104 HIS A CA 1
ATOM 899 C C . HIS A 1 104 ? 22.490 -13.087 -22.721 1.00 80.69 104 HIS A C 1
ATOM 901 O O . HIS A 1 104 ? 21.532 -13.768 -23.094 1.00 80.69 104 HIS A O 1
ATOM 907 N N . ILE A 1 105 ? 22.650 -11.812 -23.090 1.00 78.12 105 ILE A N 1
ATOM 908 C CA . ILE A 1 105 ? 21.709 -11.098 -23.964 1.00 78.12 105 ILE A CA 1
ATOM 909 C C . ILE A 1 105 ? 21.695 -11.736 -25.357 1.00 78.12 105 ILE A C 1
ATOM 911 O O . ILE A 1 105 ? 20.627 -12.028 -25.895 1.00 78.12 105 ILE A O 1
ATOM 915 N N . ARG A 1 106 ? 22.873 -12.013 -25.933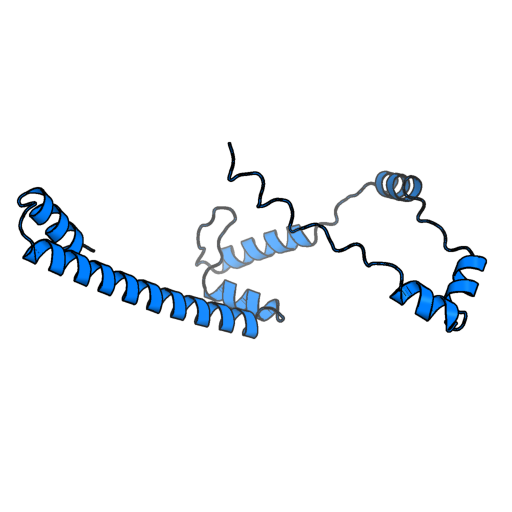 1.00 79.12 106 ARG A N 1
ATOM 916 C CA . ARG A 1 106 ? 23.001 -12.666 -27.248 1.00 79.12 106 ARG A CA 1
ATOM 917 C C . ARG A 1 106 ? 22.409 -14.075 -27.243 1.00 79.12 106 ARG A C 1
ATOM 919 O O . ARG A 1 106 ? 21.714 -14.436 -28.186 1.00 79.12 106 ARG A O 1
ATOM 926 N N . ASN A 1 107 ? 22.636 -14.853 -26.186 1.00 82.69 107 ASN A N 1
ATOM 927 C CA . ASN A 1 107 ? 22.078 -16.198 -26.041 1.00 82.69 107 ASN A CA 1
ATOM 928 C C . ASN A 1 107 ? 20.548 -16.166 -25.896 1.00 82.69 107 ASN A C 1
ATOM 930 O O . ASN A 1 107 ? 19.856 -16.975 -26.506 1.00 82.69 107 ASN A O 1
ATOM 934 N N . TYR A 1 108 ? 20.006 -15.214 -25.131 1.00 79.19 108 TYR A N 1
ATOM 935 C CA . TYR A 1 108 ? 18.561 -15.022 -24.997 1.00 79.19 108 TYR A CA 1
ATOM 936 C C . TYR A 1 108 ? 17.911 -14.646 -26.338 1.00 79.19 108 TYR A C 1
ATOM 938 O O . TYR A 1 108 ? 16.980 -15.316 -26.779 1.00 79.19 108 TYR A O 1
ATOM 946 N N . LEU A 1 109 ? 18.456 -13.639 -27.030 1.00 75.50 109 LEU A N 1
ATOM 947 C CA . LEU A 1 109 ? 17.965 -13.197 -28.341 1.00 75.50 109 LEU A CA 1
ATOM 948 C C . LEU A 1 109 ? 18.184 -14.236 -29.452 1.00 75.50 109 LEU A C 1
ATOM 950 O O . LEU A 1 109 ? 17.462 -14.236 -30.441 1.00 75.50 109 LEU A O 1
ATOM 954 N N . GLY A 1 110 ? 19.181 -15.113 -29.317 1.00 76.50 110 GLY A N 1
ATOM 955 C CA . GLY A 1 110 ? 19.413 -16.213 -30.25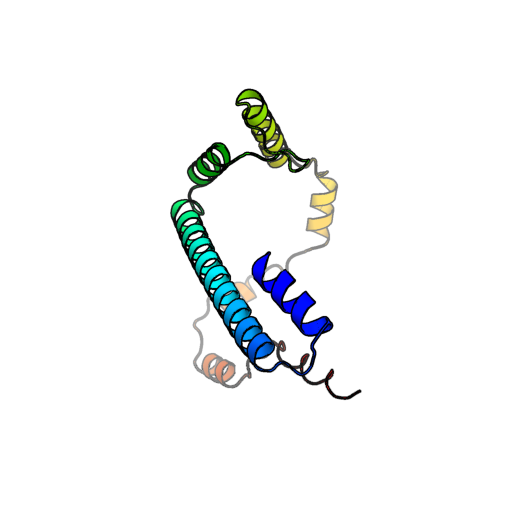2 1.00 76.50 110 GLY A CA 1
ATOM 956 C C . GLY A 1 110 ? 18.456 -17.393 -30.053 1.00 76.50 110 GLY A C 1
ATOM 957 O O . GLY A 1 110 ? 18.110 -18.064 -31.025 1.00 76.50 110 GLY A O 1
ATOM 958 N N . LYS A 1 111 ? 18.027 -17.647 -28.809 1.00 72.69 111 LYS A N 1
ATOM 959 C CA . LYS A 1 111 ? 17.061 -18.705 -28.459 1.00 72.69 111 LYS A CA 1
ATOM 960 C C . LYS A 1 111 ? 15.635 -18.330 -28.845 1.00 72.69 111 LYS A C 1
ATOM 962 O O . LYS A 1 111 ? 14.901 -19.164 -29.367 1.00 72.69 111 LYS A O 1
ATOM 967 N N . GLU A 1 112 ? 15.262 -17.083 -28.602 1.00 61.31 112 GLU A N 1
ATOM 968 C CA . GLU A 1 112 ? 13.991 -16.509 -29.024 1.00 61.31 112 GLU A CA 1
ATOM 969 C C . GLU A 1 112 ? 14.200 -15.887 -30.409 1.00 61.31 112 GLU A C 1
ATOM 971 O O . GLU A 1 112 ? 14.493 -14.702 -30.512 1.00 61.31 112 GLU A O 1
ATOM 976 N N . GLN A 1 113 ? 14.082 -16.661 -31.494 1.00 66.56 113 GLN A N 1
ATOM 977 C CA . GLN A 1 113 ? 13.823 -16.035 -32.793 1.00 66.56 113 GLN A CA 1
ATOM 978 C C . GLN A 1 113 ? 12.349 -15.624 -32.794 1.00 66.56 113 GLN A C 1
ATOM 980 O O . GLN A 1 113 ? 11.494 -16.502 -32.955 1.00 66.56 113 GLN A O 1
ATOM 985 N N . PRO A 1 114 ? 12.002 -14.337 -32.579 1.00 65.19 114 PRO A N 1
ATOM 986 C CA . PRO A 1 114 ? 10.617 -13.928 -32.708 1.00 65.19 114 PRO A CA 1
ATOM 987 C C . PRO A 1 114 ? 10.155 -14.289 -34.124 1.00 65.19 114 PRO A C 1
ATOM 989 O O . PRO A 1 114 ? 10.943 -14.149 -35.066 1.00 65.19 114 PRO A O 1
ATOM 992 N N . PRO A 1 115 ? 8.912 -14.767 -34.301 1.00 66.69 115 PRO A N 1
ATOM 993 C CA . PRO A 1 115 ? 8.396 -15.070 -35.624 1.00 66.69 115 PRO A CA 1
ATOM 994 C C . PRO A 1 115 ? 8.529 -13.816 -36.487 1.00 66.69 115 PRO A C 1
ATOM 996 O O . PRO A 1 115 ? 7.882 -12.796 -36.243 1.00 66.69 115 PRO A O 1
ATOM 999 N N . ILE A 1 116 ? 9.430 -13.884 -37.466 1.00 70.56 116 ILE A N 1
ATOM 1000 C CA . ILE A 1 116 ? 9.664 -12.792 -38.399 1.00 70.56 116 ILE A CA 1
ATOM 1001 C C . ILE A 1 116 ? 8.381 -12.662 -39.210 1.00 70.56 116 ILE A C 1
ATOM 1003 O O . ILE A 1 116 ? 7.943 -13.614 -39.857 1.00 70.56 116 ILE A O 1
ATOM 1007 N N . ILE A 1 117 ? 7.759 -11.487 -39.147 1.00 70.69 117 ILE A N 1
ATOM 1008 C CA . ILE A 1 117 ? 6.606 -11.167 -39.983 1.00 70.69 117 ILE A CA 1
ATOM 1009 C C . ILE A 1 117 ? 7.105 -11.196 -41.427 1.00 70.69 117 ILE A C 1
ATOM 1011 O O . ILE A 1 117 ? 7.871 -10.327 -41.842 1.00 70.69 117 ILE A O 1
ATOM 1015 N N . THR A 1 118 ? 6.712 -12.224 -42.175 1.00 78.00 118 THR A N 1
ATOM 1016 C CA . THR A 1 118 ? 7.036 -12.335 -43.596 1.00 78.00 118 THR A CA 1
ATOM 1017 C C . THR A 1 118 ? 6.345 -11.212 -44.369 1.00 78.00 118 THR A C 1
ATOM 1019 O O . THR A 1 118 ? 5.286 -10.724 -43.962 1.00 78.00 118 THR A O 1
ATOM 1022 N N . GLU A 1 119 ? 6.920 -10.791 -45.500 1.00 76.69 119 GLU A N 1
ATOM 1023 C CA . GLU A 1 119 ? 6.303 -9.749 -46.341 1.00 76.69 119 GLU A CA 1
ATOM 1024 C C . GLU A 1 119 ? 4.879 -10.142 -46.774 1.00 76.69 119 GLU A C 1
ATOM 1026 O O . GLU A 1 119 ? 3.991 -9.298 -46.811 1.00 76.69 119 GLU A O 1
ATOM 1031 N N . GLU A 1 120 ? 4.612 -11.439 -46.951 1.00 79.00 120 GLU A N 1
ATOM 1032 C CA . GLU A 1 120 ? 3.267 -11.967 -47.204 1.00 79.00 120 GLU A CA 1
ATOM 1033 C C . GLU A 1 120 ? 2.287 -11.691 -46.047 1.00 79.00 120 GLU A C 1
ATOM 1035 O O . GLU A 1 120 ? 1.158 -11.250 -46.275 1.00 79.00 120 GLU A O 1
ATOM 1040 N N . LEU A 1 121 ? 2.710 -11.892 -44.791 1.00 78.25 121 LEU A N 1
ATOM 1041 C CA . LEU A 1 121 ? 1.878 -11.614 -43.616 1.00 78.25 121 LEU A CA 1
ATOM 1042 C C . LEU A 1 121 ? 1.609 -10.110 -43.474 1.00 78.25 121 LEU A C 1
ATOM 1044 O O . LEU A 1 121 ? 0.496 -9.704 -43.146 1.00 78.25 121 LEU A O 1
ATOM 1048 N N . LYS A 1 122 ? 2.607 -9.276 -43.768 1.00 81.50 122 LYS A N 1
ATOM 1049 C CA . LYS A 1 122 ? 2.491 -7.814 -43.753 1.00 81.50 122 LYS A CA 1
ATOM 1050 C C . LYS A 1 122 ? 1.556 -7.300 -44.846 1.00 81.50 122 LYS A C 1
ATOM 1052 O O . LYS A 1 122 ? 0.725 -6.435 -44.577 1.00 81.50 122 LYS A O 1
ATOM 1057 N N . GLU A 1 123 ? 1.646 -7.843 -46.057 1.00 83.00 123 GLU A N 1
ATOM 1058 C CA . GLU A 1 123 ? 0.687 -7.550 -47.120 1.00 83.00 123 GLU A CA 1
ATOM 1059 C C . GLU A 1 123 ? -0.721 -7.980 -46.721 1.00 83.00 123 GLU A C 1
ATOM 1061 O O . GLU A 1 123 ? -1.668 -7.233 -46.949 1.00 83.00 123 GLU A O 1
ATOM 1066 N N . ASN A 1 124 ? -0.876 -9.142 -46.081 1.00 82.88 124 ASN A N 1
ATOM 1067 C CA . ASN A 1 124 ? -2.182 -9.618 -45.640 1.00 82.88 124 ASN A CA 1
ATOM 1068 C C . ASN A 1 124 ? -2.801 -8.731 -44.547 1.00 82.88 124 ASN A C 1
ATOM 1070 O O . ASN A 1 124 ? -3.982 -8.410 -44.618 1.00 82.88 124 ASN A O 1
ATOM 1074 N N . LEU A 1 125 ? -1.997 -8.265 -43.586 1.00 81.06 125 LEU A N 1
ATOM 1075 C CA . LEU A 1 125 ? -2.436 -7.330 -42.541 1.00 81.06 125 LEU A CA 1
ATOM 1076 C C . LEU A 1 125 ? -2.829 -5.949 -43.093 1.00 81.06 125 LEU A C 1
ATOM 1078 O O . LEU A 1 125 ? -3.664 -5.272 -42.498 1.00 81.06 125 LEU A O 1
ATOM 1082 N N . ASN A 1 126 ? -2.251 -5.535 -44.225 1.00 85.50 126 ASN A N 1
ATOM 1083 C CA . ASN A 1 126 ? -2.554 -4.257 -44.877 1.00 85.50 126 ASN A CA 1
ATOM 1084 C C . ASN A 1 126 ? -3.729 -4.329 -45.871 1.00 85.50 126 ASN A C 1
ATOM 1086 O O . ASN A 1 126 ? -4.150 -3.295 -46.399 1.00 85.50 126 ASN A O 1
ATOM 1090 N N . LYS A 1 127 ? -4.265 -5.522 -46.159 1.00 87.88 127 LYS A N 1
ATOM 1091 C CA . LYS A 1 127 ? -5.439 -5.676 -47.029 1.00 87.88 127 LYS A CA 1
ATOM 1092 C C . LYS A 1 127 ? -6.701 -5.183 -46.322 1.00 87.88 127 LYS A C 1
ATOM 1094 O O . LYS A 1 127 ? -6.824 -5.196 -45.100 1.00 87.88 127 LYS A O 1
ATOM 1099 N N . LYS A 1 128 ? -7.673 -4.729 -47.118 1.00 85.38 128 LYS A N 1
ATOM 1100 C CA . LYS A 1 128 ? -8.985 -4.329 -46.598 1.00 85.38 128 LYS A CA 1
ATOM 1101 C C . LYS A 1 128 ? -9.727 -5.560 -46.086 1.00 85.38 128 LYS A C 1
ATOM 1103 O O . LYS A 1 128 ? -9.849 -6.540 -46.814 1.00 85.38 128 LYS A O 1
ATOM 1108 N N . ILE A 1 129 ? -10.270 -5.451 -44.875 1.00 82.75 129 ILE A N 1
ATOM 1109 C CA . ILE A 1 129 ? -11.102 -6.494 -44.269 1.00 82.75 129 ILE A CA 1
ATOM 1110 C C . ILE A 1 129 ? -12.318 -6.741 -45.162 1.00 82.75 129 ILE A C 1
ATOM 1112 O O . ILE A 1 129 ? -13.052 -5.813 -45.518 1.00 82.75 129 ILE A O 1
ATOM 1116 N N . THR A 1 130 ? -12.529 -8.001 -45.515 1.00 88.75 130 THR A N 1
ATOM 1117 C CA . THR A 1 130 ? -13.620 -8.432 -46.385 1.00 88.75 130 THR A CA 1
ATOM 1118 C C . THR A 1 130 ? -14.843 -8.816 -45.552 1.00 88.75 130 THR A C 1
ATOM 1120 O O . THR A 1 130 ? -14.734 -9.334 -44.442 1.00 88.75 130 THR A O 1
ATOM 1123 N N . MET A 1 131 ? -16.048 -8.622 -46.096 1.00 86.19 131 MET A N 1
ATOM 1124 C CA . MET A 1 131 ? -17.305 -8.954 -45.403 1.00 86.19 131 MET A CA 1
ATOM 1125 C C . MET A 1 131 ? -17.392 -10.434 -44.982 1.00 86.19 131 MET A C 1
ATOM 1127 O O . MET A 1 131 ? -17.992 -10.764 -43.962 1.00 86.19 131 MET A O 1
ATOM 1131 N N . VAL A 1 132 ? -16.760 -11.330 -45.743 1.00 84.81 132 VAL A N 1
ATOM 1132 C CA . VAL A 1 132 ? -16.691 -12.765 -45.433 1.00 84.81 132 VAL A CA 1
ATOM 1133 C C . VAL A 1 132 ? -15.887 -13.019 -44.155 1.00 84.81 132 VAL A C 1
ATOM 1135 O O . VAL A 1 132 ? -16.349 -13.758 -43.288 1.00 84.81 132 VAL A O 1
ATOM 1138 N N . GLU A 1 133 ? -14.738 -12.357 -43.998 1.00 82.31 133 GLU A N 1
ATOM 1139 C CA . GLU A 1 133 ? -13.897 -12.440 -42.796 1.00 82.31 133 GLU A CA 1
ATOM 1140 C C . GLU A 1 133 ? -14.636 -11.882 -41.576 1.00 82.31 133 GLU A C 1
ATOM 1142 O O . GLU A 1 133 ? -14.580 -12.459 -40.492 1.00 82.31 133 GLU A O 1
ATOM 1147 N N . LEU A 1 134 ? -15.406 -10.806 -41.772 1.00 82.62 134 LEU A N 1
ATOM 1148 C CA . LEU A 1 134 ? -16.226 -10.193 -40.731 1.00 82.62 134 LEU A CA 1
ATOM 1149 C C . LEU A 1 134 ? -17.311 -11.156 -40.223 1.00 82.62 134 LEU A C 1
ATOM 1151 O O . LEU A 1 134 ? -17.456 -11.368 -39.020 1.00 82.62 134 LEU A O 1
ATOM 1155 N N . ILE A 1 135 ? -18.040 -11.797 -41.141 1.00 85.94 135 ILE A N 1
ATOM 1156 C CA . ILE A 1 135 ? -19.063 -12.798 -40.808 1.00 85.94 135 ILE A CA 1
ATOM 1157 C C . ILE A 1 135 ? -18.429 -14.019 -40.130 1.00 85.94 135 ILE A C 1
ATOM 1159 O O . ILE A 1 135 ? -18.999 -14.570 -39.186 1.00 85.94 135 ILE A O 1
ATOM 1163 N N . GLN A 1 136 ? -17.255 -14.448 -40.592 1.00 85.25 136 GLN A N 1
ATOM 1164 C CA . GLN A 1 136 ? -16.538 -15.582 -40.021 1.00 85.25 136 GLN A CA 1
ATOM 1165 C C . GLN A 1 136 ? -16.048 -15.295 -38.595 1.00 85.25 136 GLN A C 1
ATOM 1167 O O . GLN A 1 136 ? -16.229 -16.144 -37.724 1.00 85.25 136 GLN A O 1
ATOM 1172 N N . ALA A 1 137 ? -15.522 -14.097 -38.327 1.00 81.00 137 ALA A N 1
ATOM 1173 C CA . ALA A 1 137 ? -15.106 -13.671 -36.990 1.00 81.00 137 ALA A CA 1
ATOM 1174 C C . ALA A 1 137 ? -16.285 -13.582 -36.005 1.00 81.00 137 ALA A C 1
ATOM 1176 O O . ALA A 1 137 ? -16.157 -13.979 -34.849 1.00 81.00 137 ALA A O 1
ATOM 1177 N N . ILE A 1 138 ? -17.453 -13.121 -36.467 1.00 82.56 138 ILE A N 1
ATOM 1178 C CA . ILE A 1 138 ? -18.682 -13.079 -35.654 1.00 82.56 138 ILE A CA 1
ATOM 1179 C C . ILE A 1 138 ? -19.178 -14.495 -35.322 1.00 82.56 138 ILE A C 1
ATOM 1181 O O . ILE A 1 138 ? -19.675 -14.736 -34.224 1.00 82.56 138 ILE A O 1
ATOM 1185 N N . ARG A 1 139 ? -19.053 -15.442 -36.261 1.00 84.12 139 ARG A N 1
ATOM 1186 C CA . ARG A 1 139 ? -19.477 -16.840 -36.069 1.00 84.12 139 ARG A CA 1
ATOM 1187 C C . ARG A 1 139 ? -18.480 -17.674 -35.268 1.00 84.12 139 ARG A C 1
ATOM 1189 O O . ARG A 1 139 ? -18.881 -18.687 -34.699 1.00 84.12 139 ARG A O 1
ATOM 1196 N N . SER A 1 140 ? -17.203 -17.291 -35.225 1.00 74.12 140 SER A N 1
ATOM 1197 C CA . SER A 1 140 ? -16.213 -17.976 -34.396 1.00 74.12 140 SER A CA 1
ATOM 1198 C C . SER A 1 140 ? -16.433 -17.623 -32.918 1.00 74.12 140 SER A C 1
ATOM 1200 O O . SER A 1 140 ? -16.359 -16.444 -32.567 1.00 74.12 140 SER A O 1
ATOM 1202 N N . PRO A 1 141 ? -16.697 -18.597 -32.029 1.00 64.19 141 PRO A N 1
ATOM 1203 C CA . PRO A 1 141 ? -16.856 -18.313 -30.611 1.00 64.19 141 PRO A CA 1
ATOM 1204 C C . PRO A 1 141 ? -15.529 -17.799 -30.043 1.00 64.19 141 PRO A C 1
ATOM 1206 O O . PRO A 1 141 ? -14.487 -18.445 -30.184 1.00 64.19 141 PRO A O 1
ATOM 1209 N N . GLN A 1 142 ? -15.562 -16.640 -29.382 1.00 61.03 142 GLN A N 1
ATOM 1210 C CA . GLN A 1 142 ? -14.448 -16.182 -28.556 1.00 61.03 142 GLN A CA 1
ATOM 1211 C C . GLN A 1 142 ? -14.135 -17.294 -27.551 1.00 61.03 142 GLN A C 1
ATOM 1213 O O . GLN A 1 142 ? -15.038 -17.777 -26.865 1.00 61.03 142 GLN A O 1
ATOM 1218 N N . LYS A 1 143 ? -12.869 -17.716 -27.448 1.00 57.88 143 LYS A N 1
ATOM 1219 C CA . LYS A 1 143 ? -12.419 -18.470 -26.275 1.00 57.88 143 LYS A CA 1
ATOM 1220 C C . LYS A 1 143 ? -12.597 -17.534 -25.084 1.00 57.88 143 LYS A C 1
ATOM 1222 O O . LYS A 1 143 ? -11.732 -16.707 -24.811 1.00 57.88 143 LYS A O 1
ATOM 1227 N N . THR A 1 144 ? -13.740 -17.630 -24.417 1.00 44.00 144 THR A N 1
ATOM 1228 C CA . THR A 1 144 ? -13.943 -17.088 -23.083 1.00 44.00 144 THR A CA 1
ATOM 1229 C C . THR A 1 144 ? -12.765 -17.548 -22.241 1.00 44.00 144 THR A C 1
ATOM 1231 O O . THR A 1 144 ? -12.462 -18.739 -22.147 1.00 44.00 144 THR A O 1
AT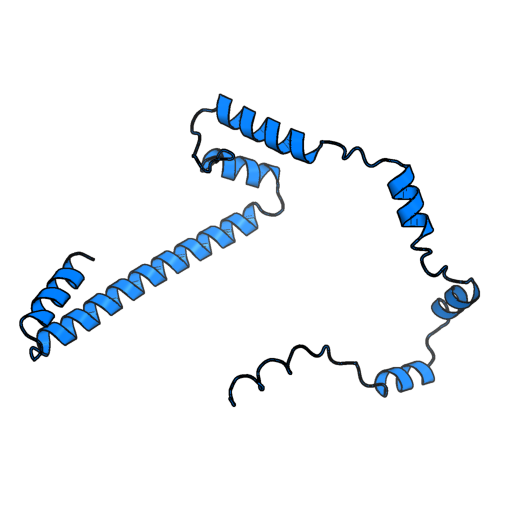OM 1234 N N . ILE A 1 145 ? -12.047 -16.573 -21.695 1.00 47.41 145 ILE A N 1
ATOM 1235 C CA . ILE A 1 145 ? -11.007 -16.775 -20.699 1.00 47.41 145 ILE A CA 1
ATOM 1236 C C . ILE A 1 145 ? -11.642 -17.622 -19.590 1.00 47.41 145 ILE A C 1
ATOM 1238 O O . ILE A 1 145 ? -12.514 -17.154 -18.859 1.00 47.41 145 ILE A O 1
ATOM 1242 N N . LYS A 1 146 ? -11.261 -18.901 -19.512 1.00 44.00 146 LYS A N 1
ATOM 1243 C CA . LYS A 1 146 ? -11.724 -19.840 -18.488 1.00 44.00 146 LYS A CA 1
ATOM 1244 C C . LYS A 1 146 ? -11.123 -19.445 -17.136 1.00 44.00 146 LYS A C 1
ATOM 1246 O O . LYS A 1 146 ? -10.144 -20.037 -16.699 1.00 44.00 146 LYS A O 1
ATOM 1251 N N . HIS A 1 147 ? -11.699 -18.446 -16.475 1.00 42.69 147 HIS A N 1
ATOM 1252 C CA . HIS A 1 147 ? -11.418 -18.142 -15.067 1.00 42.69 147 HIS A CA 1
ATOM 1253 C C . HIS A 1 147 ? -12.619 -18.373 -14.139 1.00 42.69 147 HIS A C 1
ATOM 1255 O O . HIS A 1 147 ? -12.535 -18.032 -12.965 1.00 42.69 147 HIS A O 1
ATOM 1261 N N . GLN A 1 148 ? -13.695 -19.018 -14.607 1.00 38.91 148 GLN A N 1
ATOM 1262 C CA . GLN A 1 148 ? -14.881 -19.277 -13.774 1.00 38.91 148 GLN A CA 1
ATOM 1263 C C . GLN A 1 148 ? -15.145 -20.745 -13.396 1.00 38.91 148 GLN A C 1
ATOM 1265 O O . GLN A 1 148 ? -15.919 -20.981 -12.478 1.00 38.91 148 GLN A O 1
ATOM 1270 N N . ASP A 1 149 ? -14.409 -21.720 -13.940 1.00 41.00 149 ASP A N 1
ATOM 1271 C CA . ASP A 1 149 ? -14.643 -23.147 -13.627 1.00 41.00 149 ASP A CA 1
ATOM 1272 C C . ASP A 1 149 ? -13.774 -23.718 -12.489 1.00 41.00 149 ASP A C 1
ATOM 1274 O O . ASP A 1 149 ? -13.709 -24.931 -12.308 1.00 41.00 149 ASP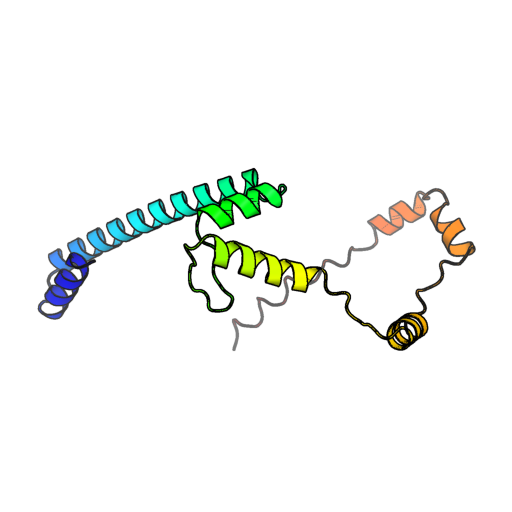 A O 1
ATOM 1278 N N . ARG A 1 150 ? -13.100 -22.882 -11.684 1.00 40.56 150 ARG A N 1
ATOM 1279 C CA . ARG A 1 150 ? -12.289 -23.367 -10.543 1.00 40.56 150 ARG A CA 1
ATOM 1280 C C . ARG A 1 150 ? -12.934 -23.194 -9.164 1.00 40.56 150 ARG A C 1
ATOM 1282 O O . ARG A 1 150 ? -12.295 -23.540 -8.180 1.00 40.56 150 ARG A O 1
ATOM 1289 N N . MET A 1 151 ? -14.176 -22.708 -9.080 1.00 39.56 151 MET A N 1
ATOM 1290 C CA . MET A 1 151 ? -14.870 -22.498 -7.795 1.00 39.56 151 MET A CA 1
ATOM 1291 C C . MET A 1 151 ? -16.011 -23.481 -7.491 1.00 39.56 151 MET A C 1
ATOM 1293 O O . MET A 1 151 ? -16.567 -23.406 -6.406 1.00 39.56 151 MET A O 1
ATOM 1297 N N . VAL A 1 152 ? -16.331 -24.441 -8.369 1.00 45.06 152 VAL A N 1
ATOM 1298 C CA . VAL A 1 152 ? -17.451 -25.387 -8.129 1.00 45.06 152 VAL A CA 1
ATOM 1299 C C . VAL A 1 152 ? -16.986 -26.805 -7.746 1.00 45.06 152 VAL A C 1
ATOM 1301 O O . VAL A 1 152 ? -17.791 -27.646 -7.365 1.00 45.06 152 VAL A O 1
ATOM 1304 N N . SER A 1 153 ? -15.679 -27.094 -7.751 1.00 42.75 153 SER A N 1
ATOM 1305 C CA . SER A 1 153 ? -15.158 -28.432 -7.398 1.00 42.75 153 SER A CA 1
ATOM 1306 C C . SER A 1 153 ? -14.542 -28.548 -5.998 1.00 42.75 153 SER A C 1
ATOM 1308 O O . SER A 1 153 ? -13.882 -29.544 -5.727 1.00 42.75 153 SER A O 1
ATOM 1310 N N . GLN A 1 154 ? -14.744 -27.574 -5.104 1.00 45.47 154 GLN A N 1
ATOM 1311 C CA . GLN A 1 154 ? -14.301 -27.671 -3.699 1.00 45.47 154 GLN A CA 1
ATOM 1312 C C . GLN A 1 154 ? -15.446 -27.704 -2.673 1.00 45.47 154 GLN A C 1
ATOM 1314 O O . GLN A 1 154 ? -15.172 -27.723 -1.481 1.00 45.47 154 GLN A O 1
ATOM 1319 N N . GLU A 1 155 ? -16.710 -27.785 -3.104 1.00 43.97 155 GLU A N 1
ATOM 1320 C CA . GLU A 1 155 ? -17.852 -27.954 -2.183 1.00 43.97 155 GLU A CA 1
ATOM 1321 C C . GLU A 1 155 ? -18.395 -29.388 -2.096 1.00 43.97 155 GLU A C 1
ATOM 1323 O O . GLU A 1 155 ? -19.321 -29.634 -1.337 1.00 43.97 155 GLU A O 1
ATOM 1328 N N . ASN A 1 156 ? -17.806 -30.357 -2.801 1.00 42.09 156 ASN A N 1
ATOM 1329 C CA . ASN A 1 156 ? -18.183 -31.767 -2.668 1.00 42.09 156 ASN A CA 1
ATOM 1330 C C . ASN A 1 156 ? -16.943 -32.650 -2.532 1.00 42.09 156 ASN A C 1
ATOM 1332 O O . ASN A 1 156 ? -16.545 -33.326 -3.483 1.00 42.09 156 ASN A O 1
ATOM 1336 N N . THR A 1 157 ? -16.316 -32.641 -1.357 1.00 39.97 157 THR A N 1
ATOM 1337 C CA . THR A 1 157 ? -15.619 -33.819 -0.814 1.00 39.97 157 THR A CA 1
ATOM 1338 C C . THR A 1 157 ? -15.535 -33.733 0.700 1.00 39.97 157 THR A C 1
ATOM 1340 O O . THR A 1 157 ? -15.144 -32.656 1.199 1.00 39.97 157 THR A O 1
#